Protein AF-A0A803JKN1-F1 (afdb_monomer)

InterPro domains:
  IPR045860 Snake toxin-like superfamily [G3DSA:2.10.60.10] (71-119)
  IPR045860 Snake toxin-like superfamily [SSF57302] (72-110)
  IPR050918 CNF-like Phospholipase A2 Inhibitor [PTHR20914] (14-108)

pLDDT: mean 76.99, std 20.4, range [28.22, 97.38]

Organism: Xenopus tropicalis (NCBI:txid8364)

Structure (mmCIF, N/CA/C/O backbone):
data_AF-A0A803JKN1-F1
#
_entry.id   AF-A0A803JKN1-F1
#
loop_
_atom_site.group_PDB
_atom_site.id
_atom_site.type_symbol
_atom_site.label_atom_id
_atom_site.label_alt_id
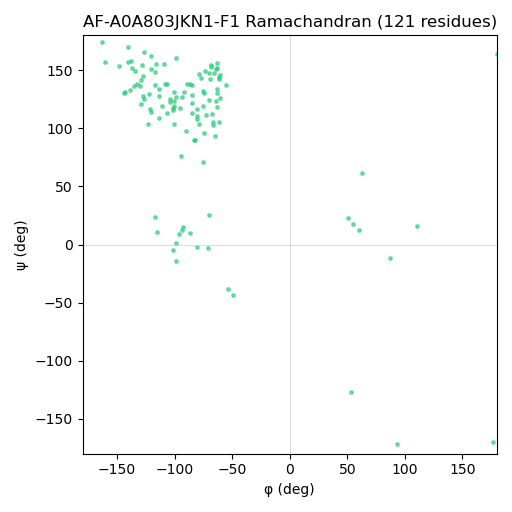_atom_site.label_comp_id
_atom_site.label_asym_id
_atom_site.label_entity_id
_atom_site.label_seq_id
_atom_site.pdbx_PDB_ins_code
_atom_site.Cartn_x
_atom_site.Cartn_y
_atom_site.Cartn_z
_atom_site.occupancy
_atom_site.B_iso_or_equiv
_atom_site.auth_seq_id
_atom_site.auth_comp_id
_atom_site.auth_asym_id
_atom_site.auth_atom_id
_atom_site.pdbx_PDB_model_num
ATOM 1 N N . ALA A 1 1 ? -5.129 20.773 29.704 1.00 33.75 1 ALA A N 1
ATOM 2 C CA . ALA A 1 1 ? -5.884 20.644 28.442 1.00 33.75 1 ALA A CA 1
ATOM 3 C C . ALA A 1 1 ? -5.173 21.454 27.362 1.00 33.75 1 ALA A C 1
ATOM 5 O O . ALA A 1 1 ? -5.380 22.657 27.277 1.00 33.75 1 ALA A O 1
ATOM 6 N N . PHE A 1 2 ? -4.271 20.836 26.597 1.00 28.22 2 PHE A N 1
ATOM 7 C CA . PHE A 1 2 ? -3.579 21.529 25.507 1.00 28.22 2 PHE A CA 1
ATOM 8 C C . PHE A 1 2 ? -4.384 21.358 24.218 1.00 28.22 2 PHE A C 1
ATOM 10 O O . PHE A 1 2 ? -4.342 20.321 23.565 1.00 28.22 2 PHE A O 1
ATOM 17 N N . ARG A 1 3 ? -5.180 22.381 23.896 1.00 39.47 3 ARG A N 1
ATOM 18 C CA . ARG A 1 3 ? -5.863 22.532 22.609 1.00 39.47 3 ARG A CA 1
ATOM 19 C C . ARG A 1 3 ? -4.860 23.160 21.642 1.00 39.47 3 ARG A C 1
ATOM 21 O O . ARG A 1 3 ? -4.738 24.379 21.579 1.00 39.4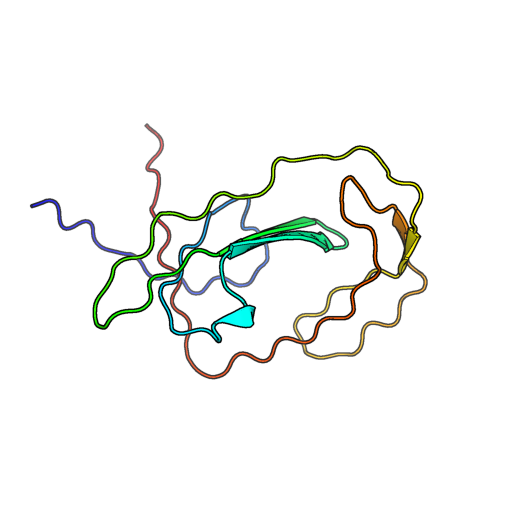7 3 ARG A O 1
ATOM 28 N N . TYR A 1 4 ? -4.093 22.331 20.943 1.00 39.72 4 TYR A N 1
ATOM 29 C CA . TYR A 1 4 ? -3.282 22.812 19.828 1.00 39.72 4 TYR A CA 1
ATOM 30 C C . TYR A 1 4 ? -4.215 23.100 18.639 1.00 39.72 4 TYR A C 1
ATOM 32 O O . TYR A 1 4 ? -5.054 22.252 18.324 1.00 39.72 4 TYR A O 1
ATOM 40 N N . PRO A 1 5 ? -4.134 24.273 17.988 1.00 38.94 5 PRO A N 1
ATOM 41 C CA . PRO A 1 5 ? -4.932 24.548 16.801 1.00 38.94 5 PRO A CA 1
ATOM 42 C C . PRO A 1 5 ? -4.470 23.638 15.652 1.00 38.94 5 PRO A C 1
ATOM 44 O O . PRO A 1 5 ? -3.350 23.764 15.159 1.00 38.94 5 PRO A O 1
ATOM 47 N N . LEU A 1 6 ? -5.334 22.701 15.251 1.00 40.56 6 LEU A N 1
ATOM 48 C CA . LEU A 1 6 ? -5.165 21.855 14.068 1.00 40.56 6 LEU A CA 1
ATOM 49 C C . LEU A 1 6 ? -5.250 22.741 12.817 1.00 40.56 6 LEU A C 1
ATOM 51 O O . LEU A 1 6 ? -6.336 23.178 12.438 1.00 40.56 6 LEU A O 1
ATOM 55 N N . TYR A 1 7 ? -4.115 23.020 12.177 1.00 45.91 7 TYR A N 1
ATOM 56 C CA . TYR A 1 7 ? -4.103 23.644 10.855 1.00 45.91 7 TYR A CA 1
ATOM 57 C C . TYR A 1 7 ? -4.354 22.562 9.799 1.00 45.91 7 TYR A C 1
ATOM 59 O O . TYR A 1 7 ? -3.508 21.706 9.545 1.00 45.91 7 TYR A O 1
ATOM 67 N N . CYS A 1 8 ? -5.548 22.588 9.205 1.00 42.72 8 CYS A N 1
ATOM 68 C CA . CYS A 1 8 ? -5.896 21.751 8.061 1.00 42.72 8 CYS A CA 1
ATOM 69 C C . CYS A 1 8 ? -5.333 22.415 6.798 1.00 42.72 8 CYS A C 1
ATOM 71 O O . CYS A 1 8 ? -5.743 23.528 6.468 1.00 42.72 8 CYS A O 1
ATOM 73 N N . VAL A 1 9 ? -4.403 21.764 6.100 1.00 42.59 9 VAL A N 1
ATOM 74 C CA . VAL A 1 9 ? -3.818 22.296 4.858 1.00 42.59 9 VAL A CA 1
ATOM 75 C C . VAL A 1 9 ? -4.337 21.489 3.669 1.00 42.59 9 VAL A C 1
ATOM 77 O O . VAL A 1 9 ? -4.443 20.267 3.735 1.00 42.59 9 VAL A O 1
ATOM 80 N N . TYR A 1 10 ? -4.665 22.180 2.576 1.00 41.50 10 TYR A N 1
ATOM 81 C CA . TYR A 1 10 ? -4.873 21.574 1.262 1.00 41.50 10 TYR A CA 1
ATOM 82 C C . TYR A 1 10 ? -3.499 21.348 0.628 1.00 41.50 10 TYR A C 1
ATOM 84 O O . TYR A 1 10 ? -2.812 22.323 0.324 1.00 41.50 10 TYR A O 1
ATOM 92 N N . ILE A 1 11 ? -3.067 20.095 0.483 1.00 42.91 11 ILE A N 1
ATOM 93 C CA . ILE A 1 11 ? -1.715 19.792 0.003 1.00 42.91 11 ILE A CA 1
ATOM 94 C C . ILE A 1 11 ? -1.797 19.121 -1.372 1.00 42.91 11 ILE A C 1
ATOM 96 O O . ILE A 1 11 ? -2.218 17.964 -1.443 1.00 42.91 11 ILE A O 1
ATOM 100 N N . PRO A 1 12 ? -1.405 19.808 -2.463 1.00 39.25 12 PRO A N 1
ATOM 101 C CA . PRO A 1 12 ? -1.049 19.130 -3.704 1.00 39.25 12 PRO A CA 1
ATOM 102 C C . PRO A 1 12 ? 0.173 18.247 -3.428 1.00 39.25 12 PRO A C 1
ATOM 104 O O . PRO A 1 12 ? 1.104 18.670 -2.750 1.00 39.25 12 PRO A O 1
ATOM 107 N N . THR A 1 13 ? 0.145 17.000 -3.895 1.00 42.16 13 THR A N 1
ATOM 108 C CA . THR A 1 13 ? 1.061 15.905 -3.517 1.00 42.16 13 THR A CA 1
ATOM 109 C C . THR A 1 13 ? 2.508 16.051 -4.011 1.00 42.16 13 THR A C 1
ATOM 111 O O . THR A 1 13 ? 3.221 15.057 -4.109 1.00 42.16 13 THR A O 1
ATOM 114 N N . ASP A 1 14 ? 2.968 17.272 -4.261 1.00 35.59 14 ASP A N 1
ATOM 115 C CA . ASP A 1 14 ? 4.359 17.583 -4.565 1.00 35.59 14 ASP A CA 1
ATOM 116 C C . ASP A 1 14 ? 5.031 18.134 -3.300 1.00 35.59 14 ASP A C 1
ATOM 118 O O . ASP A 1 14 ? 4.811 19.277 -2.902 1.00 35.59 14 ASP A O 1
ATOM 122 N N . GLY A 1 15 ? 5.852 17.308 -2.643 1.00 38.78 15 GLY A N 1
ATOM 123 C CA . GLY A 1 15 ? 6.761 17.772 -1.582 1.00 38.78 15 GLY A CA 1
ATOM 124 C C . GLY A 1 15 ? 6.453 17.338 -0.147 1.00 38.78 15 GLY A C 1
ATOM 125 O O . GLY A 1 15 ? 7.031 17.897 0.783 1.00 38.78 15 GLY A O 1
ATOM 126 N N . VAL A 1 16 ? 5.607 16.327 0.079 1.00 46.66 16 VAL A N 1
ATOM 127 C CA . VAL A 1 16 ? 5.496 15.723 1.418 1.00 46.66 16 VAL A CA 1
ATOM 128 C C . VAL A 1 16 ? 6.610 14.695 1.617 1.00 46.66 16 VAL A C 1
ATOM 130 O O . VAL A 1 16 ? 6.458 13.506 1.338 1.00 46.66 16 VAL A O 1
ATOM 133 N N . THR A 1 17 ? 7.741 15.159 2.141 1.00 46.78 17 THR A N 1
ATOM 134 C CA . THR A 1 17 ? 8.747 14.290 2.755 1.00 46.78 17 THR A CA 1
ATOM 135 C C . THR A 1 17 ? 8.213 13.837 4.116 1.00 46.78 17 THR A C 1
ATOM 137 O O . THR A 1 17 ? 8.317 14.559 5.100 1.00 46.78 17 THR A O 1
ATOM 140 N N . GLY A 1 18 ? 7.602 12.650 4.159 1.00 54.66 18 GLY A N 1
ATOM 141 C CA . GLY A 1 18 ? 7.380 11.879 5.387 1.00 54.66 18 GLY A CA 1
ATOM 142 C C . GLY A 1 18 ? 6.495 12.518 6.461 1.00 54.66 18 GLY A C 1
ATOM 143 O O . GLY A 1 18 ? 6.949 12.687 7.589 1.00 54.66 18 GLY A O 1
ATOM 144 N N . SER A 1 19 ? 5.223 12.802 6.166 1.00 62.75 19 SER A N 1
ATOM 145 C CA . SER A 1 19 ? 4.212 12.910 7.225 1.00 62.75 19 SER A CA 1
ATOM 146 C C . SER A 1 19 ? 3.389 11.625 7.288 1.00 62.75 19 SER A C 1
ATOM 148 O O . SER A 1 19 ? 2.739 11.223 6.324 1.00 62.75 19 SER A O 1
ATOM 150 N N . GLU A 1 20 ? 3.438 10.944 8.432 1.00 70.88 20 GLU A N 1
ATOM 151 C CA . GLU A 1 20 ? 2.472 9.892 8.731 1.00 70.88 20 GLU A CA 1
ATOM 152 C C . GLU A 1 20 ? 1.086 10.534 8.836 1.00 70.88 20 GLU A C 1
ATOM 154 O O . GLU A 1 20 ? 0.873 11.463 9.618 1.0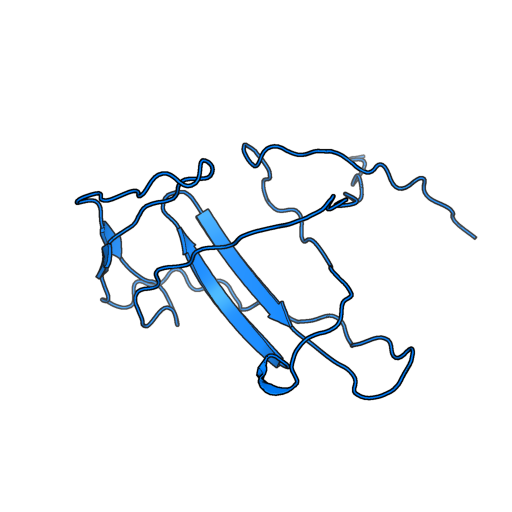0 70.88 20 GLU A O 1
ATOM 159 N N . ALA A 1 21 ? 0.142 10.055 8.032 1.00 76.50 21 ALA A N 1
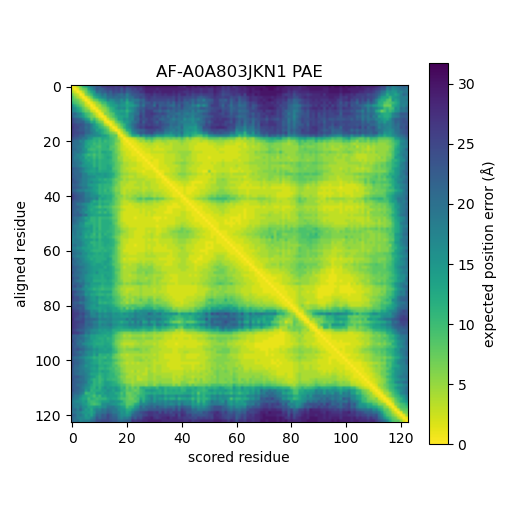ATOM 160 C CA . ALA A 1 21 ? -1.249 10.464 8.112 1.00 76.50 21 ALA A CA 1
ATOM 161 C C . ALA A 1 21 ? -2.058 9.352 8.781 1.00 76.50 21 ALA A C 1
ATOM 163 O O . ALA A 1 21 ? -2.068 8.211 8.320 1.00 76.50 21 ALA A O 1
ATOM 164 N N . TYR A 1 22 ? -2.770 9.701 9.849 1.00 80.31 22 TYR A N 1
ATOM 165 C CA . TYR A 1 22 ? -3.684 8.798 10.538 1.00 80.31 22 TYR A CA 1
ATOM 166 C C . TYR A 1 22 ? -5.113 9.104 10.099 1.00 80.31 22 TYR A C 1
ATOM 168 O O . TYR A 1 22 ? -5.536 10.258 10.086 1.00 80.31 22 TYR A O 1
ATOM 176 N N . THR A 1 23 ? -5.864 8.071 9.721 1.00 83.88 23 THR A N 1
ATOM 177 C CA . THR A 1 23 ? -7.284 8.187 9.368 1.00 83.88 23 THR A CA 1
ATOM 178 C C . THR A 1 23 ? -8.082 7.189 10.193 1.00 83.88 23 THR A C 1
ATOM 180 O O . THR A 1 23 ? -7.798 5.994 10.158 1.00 83.88 23 THR A O 1
ATOM 183 N N . LEU A 1 24 ? -9.095 7.676 10.909 1.00 86.94 24 LEU A N 1
ATOM 184 C CA . LEU A 1 24 ? -10.093 6.853 11.591 1.00 86.94 24 LEU A CA 1
ATOM 185 C C . LEU A 1 24 ? -11.355 6.821 10.728 1.00 86.94 24 LEU A C 1
ATOM 187 O O . LEU A 1 24 ? -11.873 7.869 10.347 1.00 86.94 24 LEU A O 1
ATOM 191 N N . SER A 1 25 ? -11.806 5.625 10.354 1.00 89.50 25 SER A N 1
ATOM 192 C CA . SER A 1 25 ? -12.944 5.430 9.447 1.00 89.50 25 SER A CA 1
ATOM 193 C C . SER A 1 25 ? -13.482 3.998 9.532 1.00 89.50 25 SER A C 1
ATOM 195 O O . SER A 1 25 ? -12.891 3.147 10.196 1.00 89.50 25 SER A O 1
ATOM 197 N N . CYS A 1 26 ? -14.590 3.723 8.844 1.00 90.88 26 CYS A N 1
ATOM 198 C CA . CYS A 1 26 ? -15.154 2.380 8.719 1.00 90.88 26 CYS A CA 1
ATOM 199 C C . CYS A 1 26 ? -14.520 1.625 7.541 1.00 90.88 26 CYS A C 1
ATOM 201 O O . CYS A 1 26 ? -14.373 2.184 6.453 1.00 90.88 26 CYS A O 1
ATOM 203 N N . ILE A 1 27 ? -14.214 0.337 7.724 1.00 92.00 27 ILE A N 1
ATOM 204 C CA . ILE A 1 27 ? -13.710 -0.542 6.661 1.00 92.00 27 ILE A CA 1
ATOM 205 C C . ILE A 1 27 ? -14.371 -1.928 6.710 1.00 92.00 27 ILE A C 1
ATOM 207 O O . ILE A 1 27 ? -14.846 -2.343 7.767 1.00 92.00 27 ILE A O 1
ATOM 211 N N . PRO A 1 28 ? -14.381 -2.684 5.596 1.00 93.38 28 PRO A N 1
ATOM 212 C CA . PRO A 1 28 ? -14.763 -4.092 5.614 1.00 93.38 28 PRO A CA 1
ATOM 213 C C . PRO A 1 28 ? -13.834 -4.931 6.505 1.00 93.38 28 PRO A C 1
ATOM 215 O O . PRO A 1 28 ? -12.617 -4.751 6.481 1.00 93.38 28 PRO A O 1
ATOM 218 N N . HIS A 1 29 ? -14.394 -5.909 7.225 1.00 90.25 29 HIS A N 1
ATOM 219 C CA . HIS A 1 29 ? -13.648 -6.782 8.145 1.00 90.25 29 HIS A CA 1
ATOM 220 C C . HIS A 1 29 ? -12.442 -7.469 7.481 1.00 90.25 29 HIS A C 1
ATOM 222 O O . HIS A 1 29 ? -11.375 -7.594 8.071 1.00 90.25 29 HIS A O 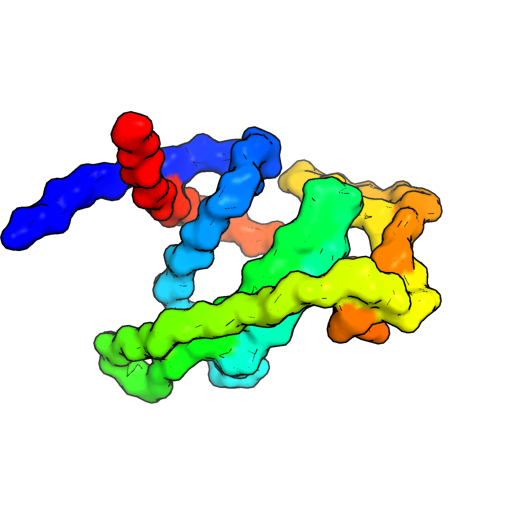1
ATOM 228 N N . ASN A 1 30 ? -12.578 -7.887 6.221 1.00 92.19 30 ASN A N 1
ATOM 229 C CA . ASN A 1 30 ? -11.511 -8.561 5.476 1.00 92.19 30 ASN A CA 1
ATOM 230 C C . ASN A 1 30 ? -10.337 -7.643 5.088 1.00 92.19 30 ASN A C 1
ATOM 232 O O . ASN A 1 30 ? -9.390 -8.124 4.469 1.00 92.19 30 ASN A O 1
ATOM 236 N N . GLN A 1 31 ? -10.407 -6.345 5.387 1.00 91.31 31 GLN A N 1
ATOM 237 C CA . GLN A 1 31 ? -9.325 -5.386 5.175 1.00 91.31 31 GLN A CA 1
ATOM 238 C C . GLN A 1 31 ? -8.563 -5.069 6.465 1.00 91.31 31 GLN A C 1
ATOM 240 O O . GLN A 1 31 ? -7.577 -4.339 6.395 1.00 91.31 31 GLN A O 1
ATOM 245 N N . CYS A 1 32 ? -8.998 -5.597 7.612 1.00 92.31 32 CYS A N 1
ATOM 246 C CA . CYS A 1 32 ? -8.322 -5.379 8.882 1.00 92.31 32 CYS A CA 1
ATOM 247 C C . CYS A 1 32 ? -6.950 -6.058 8.943 1.00 92.31 32 CYS A C 1
ATOM 249 O O . CYS A 1 32 ? -6.717 -7.036 8.233 1.00 92.31 32 CYS A O 1
ATOM 251 N N . ASP A 1 33 ? -6.054 -5.521 9.776 1.00 88.25 33 ASP A N 1
ATOM 252 C CA . ASP A 1 33 ? -4.720 -6.064 10.075 1.00 88.25 33 ASP A CA 1
ATOM 253 C C . ASP A 1 33 ? -3.837 -6.301 8.840 1.00 88.25 33 ASP A C 1
ATOM 255 O O . ASP A 1 33 ? -2.825 -7.002 8.883 1.00 88.25 33 ASP A O 1
ATOM 259 N N . LYS A 1 34 ? -4.197 -5.672 7.714 1.00 88.56 34 LYS A N 1
ATOM 260 C CA . LYS A 1 34 ? -3.385 -5.671 6.504 1.00 88.56 34 LYS A CA 1
ATOM 261 C C . LYS A 1 34 ? -2.348 -4.568 6.594 1.00 88.56 34 LYS A C 1
ATOM 263 O O . LYS A 1 34 ? -2.677 -3.382 6.677 1.00 88.56 34 LYS A O 1
ATOM 268 N N . SER A 1 35 ? -1.091 -4.969 6.498 1.00 90.69 35 SER A N 1
ATOM 269 C CA . SER A 1 35 ? 0.040 -4.080 6.284 1.00 90.69 35 SER A CA 1
ATOM 270 C C . SER A 1 35 ? 0.696 -4.379 4.940 1.00 90.69 35 SER A C 1
ATOM 272 O O . SER A 1 35 ? 0.556 -5.469 4.384 1.00 90.69 35 SER A O 1
ATOM 274 N N . GLY A 1 36 ? 1.372 -3.387 4.373 1.00 90.12 36 GLY A N 1
ATOM 275 C CA . GLY A 1 36 ? 2.074 -3.573 3.112 1.00 90.12 36 GLY A CA 1
ATOM 276 C C . GLY A 1 36 ? 2.778 -2.317 2.636 1.00 90.12 36 GLY A C 1
ATOM 277 O O . GLY A 1 36 ? 2.505 -1.206 3.107 1.00 90.12 36 GLY A O 1
ATOM 278 N N . SER A 1 37 ? 3.693 -2.511 1.693 1.00 90.50 37 SER A N 1
ATOM 279 C CA . SER A 1 37 ? 4.313 -1.426 0.952 1.00 90.50 37 SER A CA 1
ATOM 280 C C . SER A 1 37 ? 3.990 -1.516 -0.528 1.00 90.50 37 SER A C 1
ATOM 282 O O . SER A 1 37 ? 3.793 -2.595 -1.079 1.00 90.50 37 SER A O 1
ATOM 284 N N . ILE A 1 38 ? 3.912 -0.351 -1.156 1.00 89.88 38 ILE A N 1
ATOM 285 C CA . ILE A 1 38 ? 3.734 -0.203 -2.592 1.00 89.88 38 ILE A CA 1
ATOM 286 C C . ILE A 1 38 ? 4.806 0.758 -3.059 1.00 89.88 38 ILE A C 1
ATOM 288 O O . ILE A 1 38 ? 4.851 1.910 -2.615 1.00 89.88 38 ILE A O 1
ATOM 292 N N . ARG A 1 39 ? 5.654 0.306 -3.974 1.00 87.75 39 ARG A N 1
ATOM 293 C CA . ARG A 1 39 ? 6.624 1.184 -4.608 1.00 87.75 39 ARG A CA 1
ATOM 294 C C . ARG A 1 39 ? 6.031 1.831 -5.853 1.00 87.75 39 ARG A C 1
ATOM 296 O O . ARG A 1 39 ? 5.321 1.198 -6.625 1.00 87.75 39 ARG A O 1
ATOM 303 N N . ILE A 1 40 ? 6.320 3.115 -6.010 1.00 86.88 40 ILE A N 1
ATOM 304 C CA . ILE A 1 40 ? 5.879 3.975 -7.114 1.00 86.88 40 ILE A CA 1
ATOM 305 C C . ILE A 1 40 ? 7.123 4.641 -7.732 1.00 86.88 40 ILE A C 1
ATOM 307 O O . ILE A 1 40 ? 8.181 4.599 -7.097 1.00 86.88 40 ILE A O 1
ATOM 311 N N . PRO A 1 41 ? 7.053 5.256 -8.932 1.00 83.62 41 PRO A N 1
ATOM 312 C CA . PRO A 1 41 ? 8.246 5.756 -9.627 1.00 83.62 41 PRO A CA 1
ATOM 313 C C . PRO A 1 41 ? 9.179 6.615 -8.758 1.00 83.62 41 PRO A C 1
ATOM 315 O O . PRO A 1 41 ? 10.388 6.404 -8.760 1.00 83.62 41 PRO A O 1
ATOM 318 N N . ASN A 1 42 ? 8.608 7.523 -7.957 1.00 78.44 42 ASN A N 1
ATOM 319 C CA . ASN A 1 42 ? 9.354 8.506 -7.165 1.00 78.44 42 ASN A CA 1
ATOM 320 C C . ASN A 1 42 ? 9.157 8.340 -5.651 1.00 78.44 42 ASN A C 1
ATOM 322 O O . ASN A 1 42 ? 9.296 9.299 -4.896 1.00 78.44 42 ASN A O 1
ATOM 326 N N . GLY A 1 43 ? 8.785 7.147 -5.182 1.00 80.62 43 GLY A N 1
ATOM 327 C CA . GLY A 1 43 ? 8.513 6.970 -3.762 1.00 80.62 43 GLY A CA 1
ATOM 328 C C . GLY A 1 43 ? 8.024 5.592 -3.359 1.00 80.62 43 GLY A C 1
ATOM 329 O O . GLY A 1 43 ? 8.029 4.627 -4.124 1.00 80.62 43 GLY A O 1
ATOM 330 N N . LYS A 1 44 ? 7.588 5.516 -2.107 1.00 84.12 44 LYS A N 1
ATOM 331 C CA . LYS A 1 44 ? 7.070 4.302 -1.492 1.00 84.12 44 LYS A CA 1
ATOM 332 C C . LYS A 1 44 ? 5.924 4.670 -0.568 1.00 84.12 44 LYS A C 1
ATOM 334 O O . LYS A 1 44 ? 6.048 5.567 0.261 1.00 84.12 44 LYS A O 1
ATOM 339 N N . ILE A 1 45 ? 4.819 3.959 -0.708 1.00 86.00 45 ILE A N 1
ATOM 340 C CA . ILE A 1 45 ? 3.662 4.060 0.169 1.00 86.00 45 ILE A CA 1
ATOM 341 C C . ILE A 1 45 ? 3.761 2.903 1.153 1.00 86.00 45 ILE A C 1
ATOM 343 O O . ILE A 1 45 ? 3.896 1.754 0.741 1.00 86.00 45 ILE A O 1
ATOM 347 N N . LYS A 1 46 ? 3.692 3.195 2.450 1.00 88.56 46 LYS A N 1
ATOM 348 C CA . LYS A 1 46 ? 3.561 2.184 3.502 1.00 88.56 46 LYS A CA 1
ATOM 349 C C . LYS A 1 46 ? 2.201 2.343 4.152 1.00 88.56 46 LYS A C 1
ATOM 351 O O . LYS A 1 46 ? 1.797 3.458 4.471 1.00 88.56 46 LYS A O 1
ATOM 356 N N . ARG A 1 47 ? 1.500 1.232 4.347 1.00 89.88 47 ARG A N 1
ATOM 357 C CA . ARG A 1 47 ? 0.190 1.212 4.991 1.00 89.88 47 ARG A CA 1
ATOM 358 C C . ARG A 1 47 ? 0.181 0.159 6.085 1.00 89.88 47 ARG A C 1
ATOM 360 O O . ARG A 1 47 ? 0.648 -0.956 5.873 1.00 89.88 47 ARG A O 1
ATOM 367 N N . GLY A 1 48 ? -0.381 0.525 7.226 1.00 91.69 48 GLY A N 1
ATOM 368 C CA . GLY A 1 48 ? -0.790 -0.386 8.285 1.00 91.69 48 GLY A CA 1
ATOM 369 C C . GLY A 1 48 ? -2.243 -0.092 8.633 1.00 91.69 48 GLY A C 1
ATOM 370 O O . GLY A 1 48 ? -2.681 1.057 8.550 1.00 91.69 48 GLY A O 1
ATOM 371 N N . ILE A 1 49 ? -2.997 -1.129 8.973 1.00 93.31 49 ILE A N 1
ATOM 372 C CA . ILE A 1 49 ? -4.407 -1.031 9.345 1.00 93.31 49 ILE A CA 1
ATOM 373 C C . ILE A 1 49 ? -4.592 -1.833 10.618 1.00 93.31 49 ILE A C 1
ATOM 375 O O . ILE A 1 49 ? -4.071 -2.934 10.733 1.00 93.31 49 ILE A O 1
ATOM 379 N N . SER A 1 50 ? -5.358 -1.281 11.539 1.00 94.50 50 SER A N 1
ATOM 380 C CA . SER A 1 50 ? -5.803 -1.914 12.771 1.00 94.50 50 SER A CA 1
ATOM 381 C C . SER A 1 50 ? -7.276 -1.580 12.957 1.00 94.50 50 SER A C 1
ATOM 383 O O . SER A 1 50 ? -7.752 -0.544 12.480 1.00 94.50 50 SER A O 1
ATOM 385 N N . CYS A 1 51 ? -8.017 -2.456 13.629 1.00 94.88 51 CYS A N 1
ATOM 386 C CA . CYS A 1 51 ? -9.448 -2.257 13.835 1.00 94.88 51 CYS A CA 1
ATOM 387 C C . CYS A 1 51 ? -9.881 -2.679 15.227 1.00 94.88 51 CYS A C 1
ATOM 389 O O . CYS A 1 51 ? -9.156 -3.309 15.994 1.00 94.88 51 CYS A O 1
ATOM 391 N N . CYS A 1 52 ? -11.119 -2.327 15.515 1.00 95.12 52 CYS A N 1
ATOM 392 C CA . CYS A 1 52 ? -11.887 -2.797 16.642 1.00 95.12 52 CYS A CA 1
ATOM 393 C C . CYS A 1 52 ? -13.329 -3.012 16.146 1.00 95.12 52 CYS A C 1
ATOM 395 O O . CYS A 1 52 ? -13.712 -2.486 15.099 1.00 95.12 52 CYS A O 1
ATOM 397 N N . TYR A 1 53 ? -14.093 -3.858 16.838 1.00 94.19 53 TYR A N 1
ATOM 398 C CA . TYR A 1 53 ? -15.314 -4.471 16.286 1.00 94.19 53 TYR A CA 1
ATOM 399 C C . TYR A 1 53 ? -16.605 -4.044 16.996 1.00 94.19 53 TYR A C 1
ATOM 401 O O . TYR A 1 53 ? -17.651 -4.651 16.781 1.00 94.19 53 TYR A O 1
ATOM 409 N N . THR A 1 54 ? -16.535 -3.032 17.859 1.00 95.06 54 THR A N 1
ATOM 410 C CA . THR A 1 54 ? -17.681 -2.507 18.613 1.00 95.06 54 THR A CA 1
ATOM 411 C C . THR A 1 54 ? -17.899 -1.035 18.296 1.00 95.06 54 THR A C 1
ATOM 413 O O . THR A 1 54 ? -16.992 -0.360 17.818 1.00 95.06 54 THR A O 1
ATOM 416 N N . ASP A 1 55 ? -19.081 -0.515 18.604 1.00 95.38 55 ASP A N 1
ATOM 417 C CA . ASP A 1 55 ? -19.367 0.908 18.422 1.00 95.38 55 ASP A CA 1
ATOM 418 C C . ASP A 1 55 ? -18.430 1.781 19.282 1.00 95.38 55 ASP A C 1
ATOM 420 O O . ASP A 1 55 ? -18.037 1.383 20.383 1.00 95.38 55 ASP A O 1
ATOM 424 N N . ASP A 1 56 ? -18.041 2.947 18.751 1.00 92.50 56 ASP A N 1
ATOM 425 C CA . ASP A 1 56 ? -17.168 3.957 19.383 1.00 92.50 56 ASP A CA 1
ATOM 426 C C . ASP A 1 56 ? -15.837 3.441 19.965 1.00 92.50 56 ASP A C 1
ATOM 428 O O . ASP A 1 56 ? -15.203 4.075 20.815 1.00 92.50 56 ASP A O 1
ATOM 432 N N . CYS A 1 57 ? -15.353 2.298 19.484 1.00 94.94 57 CYS A N 1
ATOM 433 C CA . CYS A 1 57 ? -14.048 1.796 19.874 1.00 94.94 57 CYS A CA 1
ATOM 434 C C . CYS A 1 57 ? -12.914 2.607 19.225 1.00 94.94 57 CYS A C 1
ATOM 436 O O . CYS A 1 57 ? -13.016 3.112 18.107 1.00 94.94 57 CYS A O 1
ATOM 438 N N . THR A 1 58 ? -11.785 2.700 19.927 1.00 94.50 58 THR A N 1
ATOM 439 C CA . THR A 1 58 ? -10.542 3.242 19.367 1.00 94.50 58 THR A CA 1
ATOM 440 C C . THR A 1 58 ? -9.625 2.074 19.009 1.00 94.50 58 THR A C 1
ATOM 442 O O . THR A 1 58 ? -9.228 1.336 19.915 1.00 94.50 58 THR A O 1
ATOM 445 N N . PRO A 1 59 ? -9.290 1.858 17.724 1.00 94.56 59 PRO A N 1
ATOM 446 C CA . PRO A 1 59 ? -8.350 0.811 17.352 1.00 94.56 59 PRO A CA 1
ATOM 447 C C . PRO A 1 59 ? -6.937 1.159 17.850 1.00 94.56 59 PRO A C 1
ATOM 449 O O . PRO A 1 59 ? -6.605 2.340 17.991 1.00 94.56 59 PRO A O 1
ATOM 452 N N . PRO A 1 60 ? -6.080 0.156 18.107 1.00 93.56 60 PRO A N 1
ATOM 453 C CA . PRO A 1 60 ? -4.685 0.401 18.465 1.00 93.56 60 PRO A CA 1
ATOM 454 C C . PRO A 1 60 ? -3.950 1.088 17.309 1.00 93.56 60 PRO A C 1
ATOM 456 O O . PRO A 1 60 ? -4.338 0.934 16.155 1.00 93.56 60 PRO A O 1
ATOM 459 N N . THR A 1 61 ? -2.867 1.816 17.575 1.00 90.88 61 THR A N 1
ATOM 460 C CA . THR A 1 61 ? -2.059 2.416 16.501 1.00 90.88 61 THR A CA 1
ATOM 461 C C . THR A 1 61 ? -1.499 1.320 15.582 1.00 90.88 61 THR A C 1
ATOM 463 O O . THR A 1 61 ? -0.859 0.390 16.080 1.00 90.88 61 THR A O 1
ATOM 466 N N . PRO A 1 62 ? -1.717 1.388 14.256 1.00 91.19 62 PRO A N 1
ATOM 467 C CA . PRO A 1 62 ? -1.202 0.376 13.345 1.00 91.19 62 PRO A CA 1
ATOM 468 C C . PRO A 1 62 ? 0.322 0.465 13.227 1.00 91.19 62 PRO A C 1
ATOM 470 O O . PRO A 1 62 ? 0.902 1.548 13.264 1.00 91.19 62 PRO A O 1
ATOM 473 N N . THR A 1 63 ? 0.974 -0.680 13.028 1.00 89.44 63 THR A N 1
ATOM 474 C CA . THR A 1 63 ? 2.417 -0.732 12.749 1.00 89.44 63 THR A CA 1
ATOM 475 C C . THR A 1 63 ? 2.654 -0.706 11.242 1.00 89.44 63 THR A C 1
ATOM 477 O O . THR A 1 63 ? 2.027 -1.458 10.493 1.00 89.44 63 THR A O 1
ATOM 480 N N . LEU A 1 64 ? 3.561 0.159 10.783 1.00 88.94 64 LEU A N 1
ATOM 481 C CA . LEU A 1 64 ? 4.003 0.168 9.390 1.00 88.94 64 LEU A CA 1
ATOM 482 C C . LEU A 1 64 ? 5.031 -0.946 9.145 1.00 88.94 64 LEU A C 1
ATOM 484 O O . LEU A 1 64 ? 5.837 -1.234 10.031 1.00 88.94 64 LEU A O 1
ATOM 488 N N . PRO A 1 65 ? 5.052 -1.552 7.944 1.00 89.00 65 PRO A N 1
ATOM 489 C CA . PRO A 1 65 ? 6.092 -2.513 7.604 1.00 89.00 65 PRO A CA 1
ATOM 4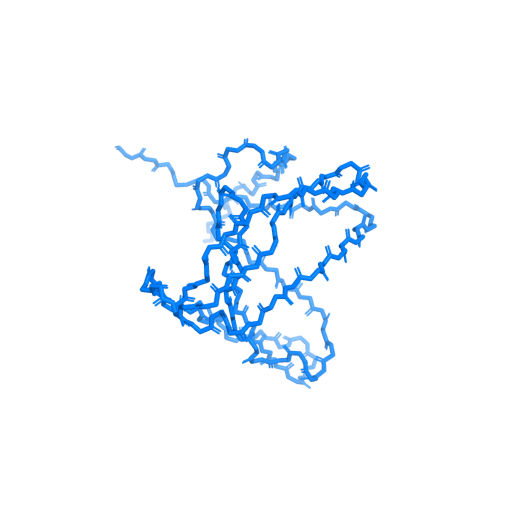90 C C . PRO A 1 65 ? 7.478 -1.856 7.651 1.00 89.00 65 PRO A C 1
ATOM 492 O O . PRO A 1 65 ? 7.642 -0.677 7.311 1.00 89.00 65 PRO A O 1
ATOM 495 N N . ALA A 1 66 ? 8.480 -2.635 8.062 1.00 88.25 66 ALA A N 1
ATOM 496 C CA . ALA A 1 66 ? 9.870 -2.203 8.046 1.00 88.25 66 ALA A CA 1
ATOM 497 C C . ALA A 1 66 ? 10.336 -1.929 6.610 1.00 88.25 66 ALA A C 1
ATOM 499 O O . ALA A 1 66 ? 9.855 -2.529 5.644 1.00 88.25 66 ALA A O 1
ATOM 500 N N . ASP A 1 67 ? 11.297 -1.022 6.458 1.00 85.75 67 ASP A N 1
ATOM 501 C CA . ASP A 1 67 ? 11.887 -0.793 5.150 1.00 85.75 67 ASP A CA 1
ATOM 502 C C . ASP A 1 67 ? 12.833 -1.927 4.777 1.00 85.75 67 ASP A C 1
ATOM 504 O O . ASP A 1 67 ? 13.840 -2.177 5.433 1.00 85.75 67 ASP A O 1
ATOM 508 N N . ASN A 1 68 ? 12.502 -2.593 3.676 1.00 89.62 68 ASN A N 1
ATOM 509 C CA . ASN A 1 68 ? 13.358 -3.560 3.024 1.00 89.62 68 ASN A CA 1
ATOM 510 C C . ASN A 1 68 ? 13.563 -3.121 1.574 1.00 89.62 68 ASN A C 1
ATOM 512 O O . ASN A 1 68 ? 12.665 -3.251 0.747 1.00 89.62 68 ASN A O 1
ATOM 516 N N . ASN A 1 69 ? 14.740 -2.564 1.293 1.00 89.19 69 ASN A N 1
ATOM 517 C CA . ASN A 1 69 ? 15.118 -2.075 -0.036 1.00 89.19 69 ASN A CA 1
ATOM 518 C C . ASN A 1 69 ? 15.932 -3.112 -0.827 1.00 89.19 69 ASN A C 1
ATOM 520 O O . ASN A 1 69 ? 16.485 -2.799 -1.878 1.00 89.19 69 ASN A O 1
ATOM 524 N N . THR A 1 70 ? 16.025 -4.345 -0.324 1.00 95.50 70 THR A N 1
ATOM 525 C CA . THR A 1 70 ? 16.688 -5.445 -1.026 1.00 95.50 70 THR A CA 1
ATOM 526 C C . THR A 1 70 ? 15.851 -5.844 -2.233 1.00 95.50 70 THR A C 1
ATOM 528 O O . THR A 1 70 ? 14.670 -6.158 -2.084 1.00 95.50 70 THR A O 1
ATOM 531 N N . VAL A 1 71 ? 16.451 -5.831 -3.424 1.00 95.38 71 VAL A N 1
ATOM 532 C CA . VAL A 1 71 ? 15.780 -6.227 -4.670 1.00 95.38 71 VAL A CA 1
ATOM 533 C C . VAL A 1 71 ? 15.379 -7.698 -4.595 1.00 95.38 71 VAL A C 1
ATOM 535 O O . VAL A 1 71 ? 16.207 -8.547 -4.275 1.00 95.38 71 VAL A O 1
ATOM 538 N N . ASN A 1 72 ? 14.119 -8.000 -4.911 1.00 95.62 72 ASN A N 1
ATOM 539 C CA . ASN A 1 72 ? 13.570 -9.360 -4.834 1.00 95.62 72 ASN A CA 1
ATOM 540 C C . ASN A 1 72 ? 13.539 -10.094 -6.191 1.00 95.62 72 ASN A C 1
ATOM 542 O O . ASN A 1 72 ? 13.082 -11.230 -6.274 1.00 95.62 72 ASN A O 1
ATOM 546 N N . GLY A 1 73 ? 14.031 -9.455 -7.257 1.00 96.31 73 GLY A N 1
ATOM 547 C CA . GLY A 1 73 ? 14.136 -10.033 -8.601 1.00 96.31 73 GLY A CA 1
ATOM 548 C C . GLY A 1 73 ? 12.889 -9.877 -9.477 1.00 96.31 73 GLY A C 1
ATOM 549 O O . GLY A 1 73 ? 12.982 -10.088 -10.685 1.00 96.31 73 GLY A O 1
ATOM 550 N N . LEU A 1 74 ? 11.749 -9.455 -8.922 1.00 97.38 74 LEU A N 1
ATOM 551 C CA . LEU A 1 74 ? 10.571 -9.110 -9.716 1.00 97.38 74 LEU A CA 1
ATOM 552 C C . LEU A 1 74 ? 10.756 -7.726 -10.361 1.00 97.38 74 LEU A C 1
ATOM 554 O O . LEU A 1 74 ? 11.338 -6.822 -9.763 1.00 97.38 74 LEU A O 1
ATOM 558 N N . VAL A 1 75 ? 10.267 -7.552 -11.589 1.00 96.56 75 VAL A N 1
ATOM 559 C CA . VAL A 1 75 ? 10.277 -6.272 -12.310 1.00 96.56 75 VAL A CA 1
ATOM 560 C C . VAL A 1 75 ? 8.863 -5.972 -12.789 1.00 96.56 75 VAL A C 1
ATOM 562 O O . VAL A 1 75 ? 8.246 -6.798 -13.459 1.00 96.56 75 VAL A O 1
ATOM 565 N N . CYS A 1 76 ? 8.363 -4.781 -12.470 1.00 95.06 76 CYS A N 1
ATOM 566 C CA . CYS A 1 76 ? 7.022 -4.333 -12.834 1.00 95.06 76 CYS A CA 1
ATOM 567 C C . CYS A 1 76 ? 7.082 -3.070 -13.691 1.00 95.06 76 CYS A C 1
ATOM 569 O O . CYS A 1 76 ? 7.992 -2.253 -13.546 1.00 95.06 76 CYS A O 1
ATOM 571 N N . ARG A 1 77 ? 6.089 -2.883 -14.569 1.00 93.19 77 ARG A N 1
ATOM 572 C CA . ARG A 1 77 ? 5.877 -1.585 -15.227 1.00 93.19 77 ARG A CA 1
ATOM 573 C C . ARG A 1 77 ? 5.463 -0.547 -14.195 1.00 93.19 77 ARG A C 1
ATOM 575 O O . ARG A 1 77 ? 4.798 -0.897 -13.222 1.00 93.19 77 ARG A O 1
ATOM 582 N N . THR A 1 78 ? 5.847 0.706 -14.410 1.00 90.19 78 THR A N 1
ATOM 583 C CA . THR A 1 78 ? 5.622 1.753 -13.415 1.00 90.19 78 THR A CA 1
ATOM 584 C C . THR A 1 78 ? 5.168 3.064 -14.030 1.00 90.19 78 THR A C 1
ATOM 586 O O . THR A 1 78 ? 5.730 3.545 -15.011 1.00 90.19 78 THR A O 1
ATOM 589 N N . CYS A 1 79 ? 4.133 3.644 -13.435 1.00 87.19 79 CYS A N 1
ATOM 590 C CA . CYS A 1 79 ? 3.632 4.961 -13.778 1.00 87.19 79 CYS A CA 1
ATOM 591 C C . CYS A 1 79 ? 2.785 5.511 -12.623 1.00 87.19 79 CYS A C 1
ATOM 593 O O . CYS A 1 79 ? 2.256 4.747 -11.814 1.00 87.19 79 CYS A O 1
ATOM 595 N N . ALA A 1 80 ? 2.650 6.832 -12.546 1.00 82.44 80 ALA A N 1
ATOM 596 C CA . ALA A 1 80 ? 1.711 7.495 -11.649 1.00 82.44 80 ALA A CA 1
ATOM 597 C C . ALA A 1 80 ? 1.147 8.739 -12.347 1.00 82.44 80 ALA A C 1
ATOM 599 O O . ALA A 1 80 ? 1.908 9.537 -12.890 1.00 82.44 80 ALA A O 1
ATOM 600 N N . SER A 1 81 ? -0.177 8.895 -12.336 1.00 81.19 81 SER A N 1
ATOM 601 C CA . SER A 1 81 ? -0.892 10.072 -12.842 1.00 81.19 81 SER A CA 1
ATOM 602 C C . SER A 1 81 ? -1.976 10.455 -11.831 1.00 81.19 81 SER A C 1
ATOM 604 O O . SER A 1 81 ? -2.664 9.589 -11.286 1.00 81.19 81 SER A O 1
ATOM 606 N N . ALA A 1 82 ? -2.096 11.755 -11.555 1.00 72.56 82 ALA A N 1
ATOM 607 C CA . ALA A 1 82 ? -3.091 12.319 -10.640 1.00 72.56 82 ALA A CA 1
ATOM 608 C C . ALA A 1 82 ? -4.320 12.896 -11.370 1.00 72.56 82 ALA A C 1
ATOM 610 O O . ALA A 1 82 ? -5.350 13.147 -10.751 1.00 72.56 82 ALA A O 1
ATOM 611 N N . ASP A 1 83 ? -4.234 13.094 -12.685 1.00 70.69 83 ASP A N 1
ATOM 612 C CA . ASP A 1 83 ? -5.256 13.706 -13.539 1.00 70.69 83 ASP A CA 1
ATOM 613 C C . ASP A 1 83 ? -6.209 12.683 -14.181 1.00 70.69 83 ASP A C 1
ATOM 615 O O . ASP A 1 83 ? -6.960 13.010 -15.096 1.00 70.69 83 ASP A O 1
ATOM 619 N N . SER A 1 84 ? -6.219 11.441 -13.682 1.00 60.84 84 SER A N 1
ATOM 620 C CA . SER A 1 84 ? -7.010 10.321 -14.226 1.00 60.84 84 SER A CA 1
ATOM 621 C C . SER A 1 84 ? -6.677 9.955 -15.681 1.00 60.84 84 SER A C 1
ATOM 623 O O . SER A 1 84 ? -7.403 9.173 -16.299 1.00 60.84 84 SER A O 1
ATOM 625 N N . ALA A 1 85 ? -5.578 10.477 -16.234 1.00 73.38 85 ALA A N 1
ATOM 626 C CA . ALA A 1 85 ? -5.074 10.064 -17.533 1.00 73.38 85 ALA A CA 1
ATOM 627 C C . ALA A 1 85 ? -4.387 8.695 -17.413 1.00 73.38 85 ALA A C 1
ATOM 629 O O . ALA A 1 85 ? -3.565 8.455 -16.527 1.00 73.38 85 ALA A O 1
ATOM 630 N N . TRP A 1 86 ? -4.708 7.768 -18.319 1.00 69.94 86 TRP A N 1
ATOM 631 C CA . TRP A 1 86 ? -4.033 6.471 -18.357 1.00 69.94 86 TRP A CA 1
ATOM 632 C C . TRP A 1 86 ? -2.538 6.653 -18.659 1.00 69.94 86 TRP A C 1
ATOM 634 O O . TRP A 1 86 ? -2.178 7.119 -19.738 1.00 69.94 86 TRP A O 1
ATOM 644 N N . CYS A 1 87 ? -1.663 6.239 -17.740 1.00 74.88 87 CYS A N 1
ATOM 645 C CA . CYS A 1 87 ? -0.214 6.309 -17.917 1.00 74.88 87 CYS A CA 1
ATOM 646 C C . CYS A 1 87 ? 0.382 4.992 -18.459 1.00 74.88 87 CYS A C 1
ATOM 648 O O . CYS A 1 87 ? 1.004 4.227 -17.737 1.00 74.88 87 CYS A O 1
ATOM 650 N N . TYR A 1 88 ? 0.229 4.686 -19.751 1.00 70.06 88 TYR A N 1
ATOM 651 C CA . TYR A 1 88 ? 1.007 3.584 -20.342 1.00 70.06 88 TYR A CA 1
ATOM 652 C C . TYR A 1 88 ? 2.434 4.043 -20.648 1.00 70.06 88 TYR A C 1
ATOM 654 O O . TYR A 1 88 ? 2.675 4.724 -21.641 1.00 70.06 88 TYR A O 1
ATOM 662 N N . THR A 1 89 ? 3.383 3.639 -19.807 1.00 75.06 89 THR A N 1
ATOM 663 C CA . THR A 1 89 ? 4.822 3.818 -20.040 1.00 75.06 89 THR A CA 1
ATOM 664 C C . THR A 1 89 ? 5.477 2.466 -20.349 1.00 75.06 89 THR A C 1
ATOM 666 O O . THR A 1 89 ? 4.978 1.397 -19.974 1.00 75.06 89 THR A O 1
ATOM 669 N N . SER A 1 90 ? 6.610 2.500 -21.053 1.00 84.25 90 SER A N 1
ATOM 670 C CA . SER A 1 90 ? 7.535 1.361 -21.139 1.00 84.25 90 SER A CA 1
ATOM 671 C C . SER A 1 90 ? 8.452 1.262 -19.919 1.00 84.25 90 SER A C 1
ATOM 673 O O . SER A 1 90 ? 9.265 0.343 -19.842 1.00 84.25 90 SER A O 1
ATOM 675 N N . ASP A 1 91 ? 8.337 2.208 -18.988 1.00 89.62 91 ASP A N 1
ATOM 676 C CA . ASP A 1 91 ? 9.203 2.298 -17.827 1.00 89.62 91 ASP A CA 1
ATOM 677 C C . ASP A 1 91 ? 8.934 1.146 -16.869 1.00 89.62 91 ASP A C 1
ATOM 679 O O . ASP A 1 91 ? 7.798 0.709 -16.647 1.00 89.62 91 ASP A O 1
ATOM 683 N N . THR A 1 92 ? 10.014 0.658 -16.277 1.00 94.00 92 THR A N 1
ATOM 684 C CA . THR A 1 92 ? 9.984 -0.455 -15.339 1.00 94.00 92 THR A CA 1
ATOM 685 C C . THR A 1 92 ? 10.707 -0.097 -14.059 1.00 94.00 92 THR A C 1
ATOM 687 O O . THR A 1 92 ? 11.650 0.689 -14.063 1.00 94.00 92 THR A O 1
ATOM 690 N N . MET A 1 93 ? 10.320 -0.752 -12.975 1.00 93.12 93 MET A N 1
ATOM 691 C CA . MET A 1 93 ? 11.022 -0.716 -11.706 1.00 93.12 93 MET A CA 1
ATOM 692 C C . MET A 1 93 ? 11.265 -2.138 -11.207 1.00 93.12 93 MET A C 1
ATOM 694 O O . MET A 1 93 ? 10.408 -3.009 -11.341 1.00 93.12 93 MET A O 1
ATOM 698 N N . GLN A 1 94 ? 12.432 -2.372 -10.610 1.00 95.44 94 GLN A N 1
ATOM 699 C CA . GLN A 1 94 ? 12.679 -3.585 -9.820 1.00 95.44 94 GLN A CA 1
ATOM 700 C C . GLN A 1 94 ? 11.758 -3.578 -8.602 1.00 95.44 94 GLN A C 1
ATOM 702 O O . GLN A 1 94 ? 11.455 -2.498 -8.141 1.00 95.44 94 GLN A O 1
ATOM 707 N N . CYS A 1 95 ? 11.331 -4.690 -8.029 1.00 95.00 95 CYS A N 1
ATOM 708 C CA . CYS A 1 95 ? 10.583 -4.729 -6.768 1.00 95.00 95 CYS A CA 1
ATOM 709 C C . CYS A 1 95 ? 11.522 -5.058 -5.598 1.00 95.00 95 CYS A C 1
ATOM 711 O O . CYS A 1 95 ? 12.649 -5.516 -5.805 1.00 95.00 95 CYS A O 1
ATOM 713 N N . THR A 1 96 ? 11.102 -4.751 -4.370 1.00 94.19 96 THR A N 1
ATOM 714 C CA . THR A 1 96 ? 11.949 -4.894 -3.175 1.00 94.19 96 THR A CA 1
ATOM 715 C C . THR A 1 96 ? 11.209 -5.551 -2.020 1.00 94.19 96 THR A C 1
ATOM 717 O O . THR A 1 96 ? 10.005 -5.360 -1.870 1.00 94.19 96 THR A O 1
ATOM 720 N N . GLY A 1 97 ? 11.933 -6.291 -1.180 1.00 93.38 97 GLY A N 1
ATOM 721 C CA . GLY A 1 97 ? 11.362 -6.962 -0.013 1.00 93.38 97 GLY A CA 1
ATOM 722 C C . GLY A 1 97 ? 10.162 -7.839 -0.377 1.00 93.38 97 GLY A C 1
ATOM 723 O O . GLY A 1 97 ? 10.251 -8.661 -1.287 1.00 93.38 97 GLY A O 1
ATOM 724 N N . ASP A 1 98 ? 9.040 -7.622 0.310 1.00 92.50 98 ASP A N 1
ATOM 725 C CA . ASP A 1 98 ? 7.815 -8.423 0.170 1.00 92.50 98 ASP A CA 1
ATOM 726 C C . ASP A 1 98 ? 6.878 -7.950 -0.962 1.00 92.50 98 ASP A C 1
ATOM 728 O O . ASP A 1 98 ? 5.743 -8.417 -1.085 1.00 92.50 98 ASP A O 1
ATOM 732 N N . GLU A 1 99 ? 7.333 -7.032 -1.823 1.00 94.38 99 GLU A N 1
ATOM 733 C CA . GLU A 1 99 ? 6.606 -6.563 -3.010 1.00 94.38 99 GLU A CA 1
ATOM 734 C C . GLU A 1 99 ? 6.655 -7.622 -4.127 1.00 94.38 99 GLU A C 1
ATOM 736 O O . GLU A 1 99 ? 7.352 -7.479 -5.129 1.00 94.38 99 GLU A O 1
ATOM 741 N N . ASN A 1 100 ? 5.933 -8.726 -3.937 1.00 94.75 100 ASN A N 1
ATOM 742 C CA . ASN A 1 100 ? 6.035 -9.928 -4.775 1.00 94.75 100 ASN A CA 1
ATOM 743 C C . ASN A 1 100 ? 5.026 -9.980 -5.939 1.00 94.75 100 ASN A C 1
ATOM 745 O O . ASN A 1 100 ? 4.847 -11.032 -6.553 1.00 94.75 100 ASN A O 1
ATOM 749 N N . MET A 1 101 ? 4.342 -8.873 -6.249 1.00 95.19 101 MET A N 1
ATOM 750 C CA . MET A 1 101 ? 3.359 -8.786 -7.338 1.00 95.19 101 MET A CA 1
ATOM 751 C C . MET A 1 101 ? 3.331 -7.386 -7.965 1.00 95.19 101 MET A C 1
ATOM 753 O O . MET A 1 101 ? 3.591 -6.394 -7.285 1.00 95.19 101 MET A O 1
ATOM 757 N N . CYS A 1 102 ? 2.932 -7.294 -9.238 1.00 93.88 102 CYS A N 1
ATOM 758 C CA . CYS A 1 102 ? 2.687 -6.011 -9.903 1.00 93.88 102 CYS A CA 1
ATOM 759 C C . CYS A 1 102 ? 1.266 -5.500 -9.627 1.00 93.88 102 CYS A C 1
ATOM 761 O O . CYS A 1 102 ? 0.303 -6.263 -9.704 1.00 93.88 102 CYS A O 1
ATOM 763 N N . LEU A 1 103 ? 1.136 -4.202 -9.343 1.00 91.06 103 LEU A N 1
ATOM 764 C CA . LEU A 1 103 ? -0.124 -3.556 -8.977 1.00 91.06 103 LEU A CA 1
ATOM 765 C C . LEU A 1 103 ? -0.533 -2.504 -10.011 1.00 91.06 103 LEU A C 1
ATOM 767 O O . LEU A 1 103 ? 0.274 -1.676 -10.423 1.00 91.06 103 LEU A O 1
ATOM 771 N N . LEU A 1 104 ? -1.821 -2.499 -10.349 1.00 88.94 104 LEU A N 1
ATOM 772 C CA . LEU A 1 104 ? -2.495 -1.404 -11.032 1.00 88.94 104 LEU A CA 1
ATOM 773 C C . LEU A 1 104 ? -3.629 -0.917 -10.131 1.00 88.94 104 LEU A C 1
ATOM 775 O O . LEU A 1 104 ? -4.562 -1.670 -9.856 1.00 88.94 104 LEU A O 1
A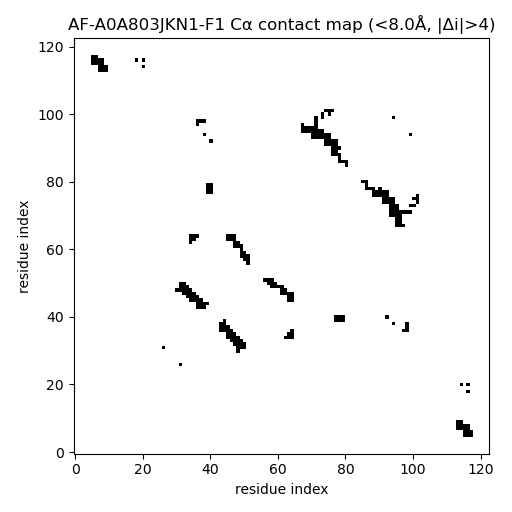TOM 779 N N . GLN A 1 105 ? -3.527 0.316 -9.637 1.00 86.50 105 GLN A N 1
ATOM 780 C CA . GLN A 1 105 ? -4.475 0.870 -8.675 1.00 86.50 105 GLN A CA 1
ATOM 781 C C . GLN A 1 105 ? -5.115 2.145 -9.218 1.00 86.50 105 GLN A C 1
ATOM 783 O O . GLN A 1 105 ? -4.424 3.083 -9.607 1.00 86.50 105 GLN A O 1
ATOM 788 N N . THR A 1 106 ? -6.444 2.202 -9.157 1.00 84.38 106 THR A N 1
ATOM 789 C CA . THR A 1 106 ? -7.232 3.413 -9.395 1.00 84.38 106 THR A CA 1
ATOM 790 C C . THR A 1 106 ? -7.893 3.812 -8.085 1.00 84.38 106 THR A C 1
ATOM 792 O O . THR A 1 106 ? -8.540 2.986 -7.442 1.00 84.38 106 THR A O 1
ATOM 795 N N . THR A 1 107 ? -7.720 5.067 -7.676 1.00 80.56 107 THR A N 1
ATOM 796 C CA . THR A 1 107 ? -8.334 5.602 -6.455 1.00 80.56 107 THR A CA 1
ATOM 797 C C . THR A 1 107 ? -9.203 6.790 -6.833 1.00 80.56 107 THR A C 1
ATOM 799 O O . THR A 1 107 ? -8.691 7.791 -7.322 1.00 80.56 107 THR A O 1
ATOM 802 N N . GLU A 1 108 ? -10.510 6.686 -6.606 1.00 81.81 108 GLU A N 1
ATOM 803 C CA . GLU A 1 108 ? -11.443 7.803 -6.754 1.00 81.81 108 GLU A CA 1
ATOM 804 C C . GLU A 1 108 ? -11.802 8.319 -5.359 1.00 81.81 108 GLU A C 1
ATOM 806 O O . GLU A 1 108 ? -12.288 7.569 -4.512 1.00 81.81 108 GLU A O 1
ATOM 811 N N . ILE A 1 109 ? -11.552 9.601 -5.111 1.00 75.00 109 ILE A N 1
ATOM 812 C CA . ILE A 1 109 ? -11.880 10.252 -3.844 1.00 75.00 109 ILE A CA 1
ATOM 813 C C . ILE A 1 109 ? -13.006 11.246 -4.110 1.00 75.00 109 ILE A C 1
ATOM 815 O O . ILE A 1 109 ? -12.840 12.186 -4.884 1.00 75.00 109 ILE A O 1
ATOM 819 N N . LYS A 1 110 ? -14.151 11.053 -3.449 1.00 79.62 110 LYS A N 1
ATOM 820 C CA . LYS A 1 110 ? -15.279 11.995 -3.476 1.00 79.62 110 LYS A CA 1
ATOM 821 C C . LYS A 1 110 ? -15.375 12.735 -2.149 1.00 79.62 110 LYS A C 1
ATOM 823 O O . LYS A 1 110 ? -15.271 12.129 -1.087 1.00 79.62 110 LYS A O 1
ATOM 828 N N . GLY A 1 111 ? -15.631 14.038 -2.218 1.00 73.94 111 GLY A N 1
ATOM 829 C CA . GLY A 1 111 ? -15.738 14.905 -1.044 1.00 73.94 111 GLY A CA 1
ATOM 830 C C . GLY A 1 111 ? -14.424 15.599 -0.679 1.00 73.94 111 GLY A C 1
ATOM 831 O O . GLY A 1 111 ? -13.464 15.590 -1.444 1.00 73.94 111 GLY A O 1
ATOM 832 N N . LYS A 1 112 ? -14.403 16.262 0.481 1.00 62.94 112 LYS A N 1
ATOM 833 C CA . LYS A 1 112 ? -13.240 17.014 0.976 1.00 62.94 112 LYS A CA 1
ATOM 834 C C . LYS A 1 112 ? -12.507 16.186 2.032 1.00 62.94 112 LYS A C 1
ATOM 836 O O . LYS A 1 112 ? -13.086 15.914 3.080 1.00 62.94 112 LYS A O 1
ATOM 841 N N . ILE A 1 113 ? -11.251 15.820 1.773 1.00 59.91 113 ILE A N 1
ATOM 842 C CA . ILE A 1 113 ? -10.359 15.239 2.786 1.00 59.91 113 ILE A CA 1
ATOM 843 C C . ILE A 1 1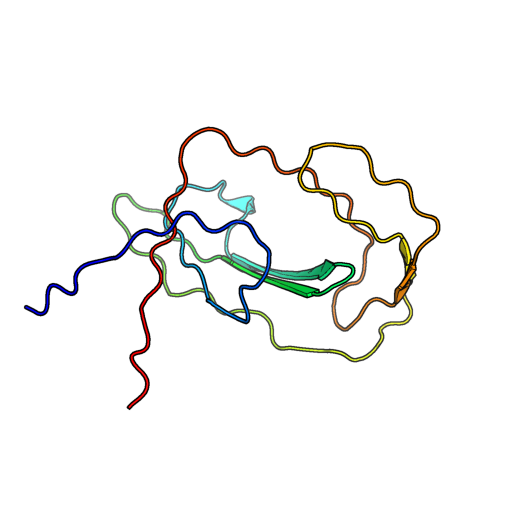13 ? -9.544 16.366 3.415 1.00 59.91 113 ILE A C 1
ATOM 845 O O . ILE A 1 113 ? -8.887 17.130 2.710 1.00 59.91 113 ILE A O 1
ATOM 849 N N . PHE A 1 114 ? -9.573 16.449 4.743 1.00 56.25 114 PHE A N 1
ATOM 850 C CA . PHE A 1 114 ? -8.709 17.335 5.515 1.00 56.25 114 PHE A CA 1
ATOM 851 C C . PHE A 1 114 ? -7.649 16.489 6.212 1.00 56.25 114 PHE A C 1
ATOM 853 O O . PHE A 1 114 ? -7.972 15.695 7.093 1.00 56.25 114 PHE A O 1
ATOM 860 N N . ILE A 1 115 ? -6.387 16.652 5.815 1.00 58.78 115 ILE A N 1
ATOM 861 C CA . ILE A 1 115 ? -5.257 16.067 6.537 1.00 58.78 115 ILE A CA 1
ATOM 862 C C . ILE A 1 115 ? -4.723 17.145 7.475 1.00 58.78 115 ILE A C 1
ATOM 864 O O . ILE A 1 115 ? -4.281 18.212 7.044 1.00 58.78 115 ILE A O 1
ATOM 868 N N . CYS A 1 116 ? -4.795 16.875 8.773 1.00 52.91 116 CYS A N 1
ATOM 869 C CA . CYS A 1 116 ? -4.198 17.729 9.784 1.00 52.91 116 CYS A CA 1
ATOM 870 C C . CYS A 1 116 ? -2.727 17.344 9.937 1.00 52.91 116 CYS A C 1
ATOM 872 O O . CYS A 1 116 ? -2.427 16.250 10.411 1.00 52.91 116 CYS A O 1
ATOM 874 N N . LEU A 1 117 ? -1.812 18.235 9.559 1.00 53.69 117 LEU A N 1
ATOM 875 C CA . LEU A 1 117 ? -0.398 18.050 9.868 1.00 53.69 117 LEU A CA 1
ATOM 876 C C . LEU A 1 117 ? -0.114 18.584 11.273 1.00 53.69 117 LEU A C 1
ATOM 878 O O . LEU A 1 117 ? -0.435 19.731 11.593 1.00 53.69 117 LEU A O 1
ATOM 882 N N . SER A 1 118 ? 0.527 17.776 12.112 1.00 43.03 118 SER A N 1
ATOM 883 C CA . SER A 1 118 ? 1.188 18.280 13.310 1.00 43.03 118 SER A CA 1
ATOM 884 C C . SER A 1 118 ? 2.449 19.028 12.873 1.00 43.03 118 SER A C 1
ATOM 886 O O . SER A 1 118 ? 3.404 18.441 12.372 1.00 43.03 118 SER A O 1
ATOM 888 N N . SER A 1 119 ? 2.462 20.352 13.036 1.00 41.47 119 SER A N 1
ATOM 889 C CA . SER A 1 119 ? 3.699 21.120 12.892 1.00 41.47 119 SER A CA 1
ATOM 890 C C . SER A 1 119 ? 4.636 20.711 14.030 1.00 41.47 119 SER A C 1
ATOM 892 O O . SER A 1 119 ? 4.455 21.134 15.173 1.00 41.47 119 SER A O 1
ATOM 894 N N . LEU A 1 120 ? 5.633 19.873 13.733 1.00 42.41 120 LEU A N 1
ATOM 895 C CA . LEU A 1 120 ? 6.840 19.809 14.547 1.00 42.41 120 LEU A CA 1
ATOM 896 C C . LEU A 1 120 ? 7.519 21.172 14.387 1.00 42.41 120 LEU A C 1
ATOM 898 O O . LEU A 1 120 ? 8.234 21.410 13.416 1.00 42.41 120 LEU A O 1
ATOM 902 N N . LYS A 1 121 ? 7.242 22.109 15.299 1.00 38.50 121 LYS A N 1
ATOM 903 C CA . LYS A 1 121 ? 8.082 23.299 15.433 1.00 38.50 121 LYS A CA 1
ATOM 904 C C . LYS A 1 121 ? 9.475 22.808 15.818 1.00 38.50 121 LYS A C 1
ATOM 906 O O . LYS A 1 121 ? 9.676 22.359 16.944 1.00 38.50 121 LYS A O 1
ATOM 911 N N . GLY A 1 122 ? 10.391 22.852 14.852 1.00 38.25 122 GLY A N 1
ATOM 912 C CA . GLY A 1 122 ? 11.822 22.749 15.097 1.00 38.25 122 GLY A CA 1
ATOM 913 C C . GLY A 1 122 ? 12.240 23.825 16.094 1.00 38.25 122 GLY A C 1
ATOM 914 O O . GLY A 1 122 ? 11.738 24.953 16.040 1.00 38.25 122 GLY A O 1
ATOM 915 N N . HIS A 1 123 ? 13.082 23.418 17.034 1.00 32.53 123 HIS A N 1
ATOM 916 C CA . HIS A 1 123 ? 13.666 24.259 18.065 1.00 32.53 123 HIS A CA 1
ATOM 917 C C . HIS A 1 123 ? 15.004 24.826 17.598 1.00 32.53 123 HIS A C 1
ATOM 919 O O . HIS A 1 123 ? 15.691 24.116 16.828 1.00 32.53 123 HIS A O 1
#

Mean predicted aligned error: 10.25 Å

Foldseek 3Di:
DDPDDQDFDDDDPPDPPDDDFDDDDDDDPVCAQDWDWDDAPVDIDTDFHFDDDDPPDDTDDGDTDDDWAAFPADKEAHDDDPVPDDDDDPDIDGDTDPCPDYDDDDDDDDDDDTTGTDPPPDD

Radius of gyration: 17.29 Å; Cα contacts (8 Å, |Δi|>4): 143; chains: 1; bounding box: 36×35×50 Å

Sequence (123 aa):
AFRYPLYCVYIPTDGVTGSEAYTLSCIPHNQCDKSGSIRIPNGKIKRGISCCYTDDCTPPTPTLPADNNTVNGLVCRTCASADSAWCYTSDTMQCTGDENMCLLQTTEIKGKIFICLSSLKGH

Secondary structure (DSSP, 8-state):
-------EE---SS---S----------GGGTT--EEEEETTEEEEE------STT--PPPPPPPPP---EEEEEEE----SSS-----S-EEEEETT--S---------S---EE-------

Solvent-accessible surface area 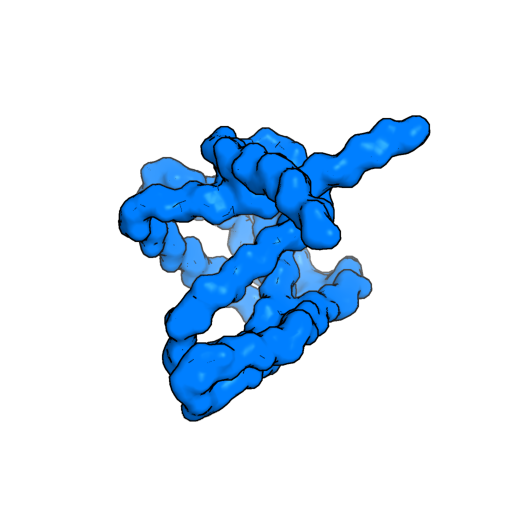(backbone atoms only — not comparable to full-atom values): 8782 Å² total; per-residue (Å²): 136,87,82,73,85,76,55,67,53,92,73,72,91,77,80,78,81,81,74,90,81,88,83,90,80,91,74,64,77,92,60,49,70,46,59,44,67,47,82,50,85,91,51,70,49,73,39,42,36,51,66,65,93,58,87,95,59,79,45,64,86,51,64,62,63,79,91,49,83,52,73,61,82,45,72,32,73,46,62,85,64,91,83,80,55,87,63,89,57,93,44,67,41,75,27,32,49,88,43,83,70,80,82,88,86,86,84,87,84,84,82,88,84,75,54,65,61,81,79,79,77,82,128